Protein AF-A0AAW7KL20-F1 (afdb_monomer_lite)

pLDDT: mean 71.32, std 25.96, range [29.38, 97.44]

Sequence (128 aa):
TTTTDNHPAETDQSTATLEPSKQQKDDDNSATESAIVEPQPRMLAAPYATSLPDDPNIIPIDKVFQEPIGNATSILEGGKLLQLNPAVKSQKGAIWSKKPISLLSDFTFKSYLYLGNEYANAGDGMTF

Foldseek 3Di:
DDDDDDDDDDDDDDDDDDDDDDDDDDDDDDDDDDDPPDPDPPPDQPPDVPDPDPDPPQDQQVVFKDPKDWDAWDQDDRRRDIDQHDPDPPTGIDIGTPDDDDPVDDDDDDDDDDQGRPVVPGDDDDDD

Structure (mmCIF, N/CA/C/O backbone):
data_AF-A0AAW7KL20-F1
#
_entry.id   AF-A0AAW7KL20-F1
#
loop_
_atom_site.group_PDB
_atom_site.id
_atom_site.type_symbol
_atom_site.label_atom_id
_atom_site.label_alt_id
_atom_site.label_comp_id
_atom_site.label_asym_id
_atom_site.label_entity_id
_atom_site.label_seq_id
_atom_site.pdbx_PDB_ins_code
_atom_site.Cartn_x
_atom_site.Cartn_y
_atom_site.Cartn_z
_atom_site.occupancy
_atom_site.B_iso_or_equiv
_atom_site.auth_seq_id
_atom_site.auth_comp_id
_atom_site.auth_asym_id
_atom_site.auth_atom_id
_atom_site.pdbx_PDB_model_num
ATOM 1 N N . THR A 1 1 ? 45.348 45.070 -9.369 1.00 39.84 1 THR A N 1
ATOM 2 C CA . THR A 1 1 ? 46.484 44.200 -9.723 1.00 39.84 1 THR A CA 1
ATOM 3 C C . THR A 1 1 ? 45.962 42.786 -9.697 1.00 39.84 1 THR A C 1
ATOM 5 O O . THR A 1 1 ? 45.488 42.357 -8.656 1.00 39.84 1 THR A O 1
ATOM 8 N N . THR A 1 2 ? 45.888 42.146 -10.858 1.00 35.16 2 THR A N 1
ATOM 9 C CA . THR A 1 2 ? 45.317 40.806 -11.045 1.00 35.16 2 THR A CA 1
ATOM 10 C C . THR A 1 2 ? 46.463 39.808 -10.953 1.00 35.16 2 THR A C 1
ATOM 12 O O . THR A 1 2 ? 47.410 39.935 -11.725 1.00 35.16 2 THR A O 1
ATOM 15 N N . THR A 1 3 ? 46.402 38.861 -10.018 1.00 39.03 3 THR A N 1
ATOM 16 C CA . THR A 1 3 ? 47.393 37.782 -9.914 1.00 39.03 3 THR A CA 1
ATOM 17 C C . THR A 1 3 ? 46.759 36.491 -10.405 1.00 39.03 3 THR A C 1
ATOM 19 O O . THR A 1 3 ? 45.850 35.948 -9.782 1.00 39.03 3 THR A O 1
ATOM 22 N N . THR A 1 4 ? 47.230 36.063 -11.570 1.00 38.50 4 THR A N 1
ATOM 23 C CA . THR A 1 4 ? 47.116 34.715 -12.119 1.00 38.50 4 THR A CA 1
ATOM 24 C C . THR A 1 4 ? 48.048 33.801 -11.334 1.00 38.50 4 THR A C 1
ATOM 26 O O . THR A 1 4 ? 49.216 34.153 -11.193 1.00 38.50 4 THR A O 1
ATOM 29 N N . ASP A 1 5 ? 47.578 32.630 -10.905 1.00 37.41 5 ASP A N 1
ATOM 30 C CA . ASP A 1 5 ? 48.464 31.514 -10.572 1.00 37.41 5 ASP A CA 1
ATOM 31 C C . ASP A 1 5 ? 48.050 30.268 -11.355 1.00 37.41 5 ASP A C 1
ATOM 33 O O . ASP A 1 5 ? 46.877 29.899 -11.436 1.00 37.41 5 ASP A O 1
ATOM 37 N N . ASN A 1 6 ? 49.059 29.685 -11.994 1.00 34.66 6 ASN A N 1
ATOM 38 C CA . ASN A 1 6 ? 49.014 28.581 -12.937 1.00 34.66 6 ASN A CA 1
ATOM 39 C C . ASN A 1 6 ? 49.657 27.333 -12.303 1.00 34.66 6 ASN A C 1
ATOM 41 O O . ASN A 1 6 ? 50.769 27.426 -11.793 1.00 34.66 6 ASN A O 1
ATOM 45 N N . HIS A 1 7 ? 49.032 26.174 -12.568 1.00 35.06 7 HIS A N 1
ATOM 46 C CA . HIS A 1 7 ? 49.632 24.827 -12.735 1.00 35.06 7 HIS A CA 1
ATOM 47 C C . HIS A 1 7 ? 50.040 24.009 -11.478 1.00 35.06 7 HIS A C 1
ATOM 49 O O . HIS A 1 7 ? 50.302 24.621 -10.447 1.00 35.06 7 HIS A O 1
ATOM 55 N N . PRO A 1 8 ? 50.180 22.651 -11.541 1.00 42.84 8 PRO A N 1
ATOM 56 C CA . PRO A 1 8 ? 50.006 21.702 -12.667 1.00 42.84 8 PRO A CA 1
ATOM 57 C C . PRO A 1 8 ? 48.959 20.587 -12.488 1.00 42.84 8 PRO A C 1
ATOM 59 O O . PRO A 1 8 ? 48.592 20.204 -11.382 1.00 42.84 8 PRO A O 1
ATOM 62 N N . ALA A 1 9 ? 48.570 20.010 -13.629 1.00 32.94 9 ALA A N 1
ATOM 63 C CA . ALA A 1 9 ? 47.960 18.689 -13.747 1.00 32.94 9 ALA A CA 1
ATOM 64 C C . ALA A 1 9 ? 49.061 17.615 -13.798 1.00 32.94 9 ALA A C 1
ATOM 66 O O . ALA A 1 9 ? 49.981 17.723 -14.612 1.00 32.94 9 ALA A O 1
ATOM 67 N N . GLU A 1 10 ? 48.962 16.579 -12.966 1.00 32.62 10 GLU A N 1
ATOM 68 C CA . GLU A 1 10 ? 49.830 15.404 -13.066 1.00 32.62 10 GLU A CA 1
ATOM 69 C C . GLU A 1 10 ? 49.299 14.434 -14.125 1.00 32.62 10 GLU A C 1
ATOM 71 O O . GLU A 1 10 ? 48.119 14.087 -14.177 1.00 32.62 10 GLU A O 1
ATOM 76 N N . THR A 1 11 ? 50.214 14.057 -15.012 1.00 31.41 11 THR A N 1
ATOM 77 C CA . THR A 1 11 ? 50.057 13.082 -16.084 1.00 31.41 11 THR A CA 1
ATOM 78 C C . THR A 1 11 ? 50.808 11.836 -15.647 1.00 31.41 11 THR A C 1
ATOM 80 O O . THR A 1 11 ? 52.025 11.910 -15.524 1.00 31.41 11 THR A O 1
ATOM 83 N N . ASP A 1 12 ? 50.126 10.704 -15.486 1.00 32.44 12 ASP A N 1
ATOM 84 C CA . ASP A 1 12 ? 50.788 9.399 -15.436 1.00 32.44 12 ASP A CA 1
ATOM 85 C C . ASP A 1 12 ? 50.439 8.611 -16.699 1.00 32.44 12 ASP A C 1
ATOM 87 O O . ASP A 1 12 ? 49.378 8.002 -16.844 1.00 32.44 12 ASP A O 1
ATOM 91 N N . GLN A 1 13 ? 51.372 8.667 -17.648 1.00 31.16 13 GLN A N 1
ATOM 92 C CA . GLN A 1 13 ? 51.515 7.682 -18.708 1.00 31.16 13 GLN A CA 1
ATOM 93 C C . GLN A 1 13 ? 52.266 6.473 -18.144 1.00 31.16 13 GLN A C 1
ATOM 95 O O . GLN A 1 13 ? 53.406 6.595 -17.703 1.00 31.16 13 GLN A O 1
ATOM 100 N N . SER A 1 14 ? 51.683 5.283 -18.266 1.00 33.03 14 SER A N 1
ATOM 101 C CA . SER A 1 14 ? 52.470 4.052 -18.327 1.00 33.03 14 SER A CA 1
ATOM 102 C C . SER A 1 14 ? 51.984 3.212 -19.502 1.00 33.03 14 SER A C 1
ATOM 104 O O . SER A 1 14 ? 50.985 2.500 -19.439 1.00 33.03 14 SER A O 1
ATOM 106 N N . THR A 1 15 ? 52.679 3.376 -20.623 1.00 29.38 15 THR A N 1
ATOM 107 C CA . THR A 1 15 ? 52.621 2.514 -21.802 1.00 29.38 15 THR A CA 1
ATOM 108 C C . THR A 1 15 ? 53.573 1.338 -21.622 1.00 29.38 15 THR A C 1
ATOM 110 O O . THR A 1 15 ? 54.777 1.540 -21.476 1.00 29.38 15 THR A O 1
ATOM 113 N N . ALA A 1 16 ? 53.055 0.119 -21.749 1.00 32.56 16 ALA A N 1
ATOM 114 C CA . ALA A 1 16 ? 53.829 -1.045 -22.161 1.00 32.56 16 ALA A CA 1
ATOM 115 C C . ALA A 1 16 ? 52.991 -1.837 -23.176 1.00 32.56 16 ALA A C 1
ATOM 117 O O . ALA A 1 16 ? 51.999 -2.469 -22.821 1.00 32.56 16 ALA A O 1
ATOM 118 N N . THR A 1 17 ? 53.381 -1.764 -24.448 1.00 30.44 17 THR A N 1
ATOM 119 C CA . THR A 1 17 ? 52.801 -2.529 -25.560 1.00 30.44 17 THR A CA 1
ATOM 120 C C . THR A 1 17 ? 53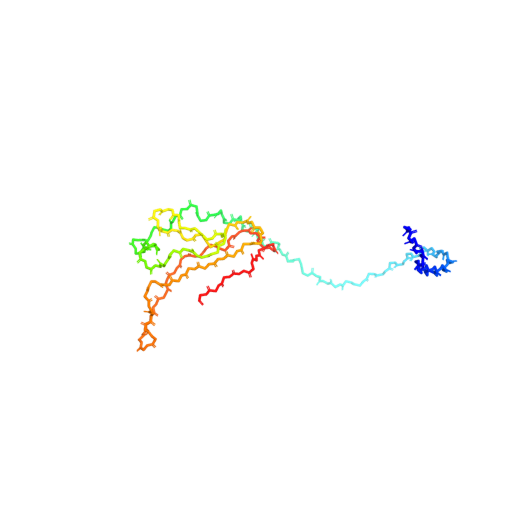.832 -3.540 -26.038 1.00 30.44 17 THR A C 1
ATOM 122 O O . THR A 1 17 ? 54.897 -3.112 -26.471 1.00 30.44 17 THR A O 1
ATOM 125 N N . LEU A 1 18 ? 53.496 -4.836 -26.036 1.00 31.81 18 LEU A N 1
ATOM 126 C CA . LEU A 1 18 ? 54.053 -5.859 -26.937 1.00 31.81 18 LEU A CA 1
ATOM 127 C C . LEU A 1 18 ? 52.993 -6.959 -27.213 1.00 31.81 18 LEU A C 1
ATOM 129 O O . LEU A 1 18 ? 52.865 -7.901 -26.444 1.00 31.81 18 LEU A O 1
ATOM 133 N N . GLU A 1 19 ? 52.225 -6.741 -28.293 1.00 36.47 19 GLU A N 1
ATOM 134 C CA . GLU A 1 19 ? 51.802 -7.636 -29.406 1.00 36.47 19 GLU A CA 1
ATOM 135 C C . GLU A 1 19 ? 51.175 -9.054 -29.194 1.00 36.47 19 GLU A C 1
ATOM 137 O O . GLU A 1 19 ? 51.419 -9.735 -28.201 1.00 36.47 19 GLU A O 1
ATOM 142 N N . PRO A 1 20 ? 50.345 -9.532 -30.160 1.00 36.34 20 PRO A N 1
ATOM 143 C CA . PRO A 1 20 ? 49.323 -10.566 -29.964 1.00 36.34 20 PRO A CA 1
ATOM 144 C C . PRO A 1 20 ? 49.775 -11.982 -30.370 1.00 36.34 20 PRO A C 1
ATOM 146 O O . PRO A 1 20 ? 50.515 -12.164 -31.336 1.00 36.34 20 PRO A O 1
ATOM 149 N N . SER A 1 21 ? 49.247 -13.015 -29.702 1.00 32.50 21 SER A N 1
ATOM 150 C CA . SER A 1 21 ? 49.415 -14.418 -30.120 1.00 32.50 21 SER A CA 1
ATOM 151 C C . SER A 1 21 ? 48.123 -15.027 -30.666 1.00 32.50 21 SER A C 1
ATOM 153 O O . SER A 1 21 ? 47.027 -14.802 -30.159 1.00 32.50 21 SER A O 1
ATOM 155 N N . LYS A 1 22 ? 48.303 -15.763 -31.765 1.00 31.98 22 LYS A N 1
ATOM 156 C CA . LYS A 1 22 ? 47.300 -16.331 -32.668 1.00 31.98 22 LYS A CA 1
ATOM 157 C C . LYS A 1 22 ? 46.554 -17.534 -32.074 1.00 31.98 22 LYS A C 1
ATOM 159 O O . LYS A 1 22 ? 47.042 -18.212 -31.180 1.00 31.98 22 LYS A O 1
ATOM 164 N N . GLN A 1 23 ? 45.385 -17.783 -32.667 1.00 32.34 23 GLN A N 1
ATOM 165 C CA . GLN A 1 23 ? 44.502 -18.945 -32.531 1.00 32.34 23 GLN A CA 1
ATOM 166 C C . GLN A 1 23 ? 45.233 -20.296 -32.484 1.00 32.34 23 GLN A C 1
ATOM 168 O O . GLN A 1 23 ? 46.089 -20.548 -33.329 1.00 32.34 23 GLN A O 1
ATOM 173 N N . GLN A 1 24 ? 44.739 -21.217 -31.649 1.00 29.38 24 GLN A N 1
ATOM 174 C CA . GLN A 1 24 ? 44.593 -22.611 -32.061 1.00 29.38 24 GLN A CA 1
ATOM 175 C C . GLN A 1 24 ? 43.350 -23.248 -31.425 1.00 29.38 24 GLN A C 1
ATOM 177 O O . GLN A 1 24 ? 43.115 -23.164 -30.223 1.00 29.38 24 GLN A O 1
ATOM 182 N N . LYS A 1 25 ? 42.539 -23.807 -32.320 1.00 32.12 25 LYS A N 1
ATOM 183 C CA . LYS A 1 25 ? 41.402 -24.702 -32.133 1.00 32.12 25 LYS A CA 1
ATOM 184 C C . LYS A 1 25 ? 41.938 -26.066 -31.707 1.00 32.12 25 LYS A C 1
ATOM 186 O O . LYS A 1 25 ? 42.823 -26.538 -32.403 1.00 32.12 25 LYS A O 1
ATOM 191 N N . ASP A 1 26 ? 41.350 -26.682 -30.687 1.00 33.00 26 ASP A N 1
ATOM 192 C CA . ASP A 1 26 ? 41.286 -28.139 -30.554 1.00 33.00 26 ASP A CA 1
ATOM 193 C C . ASP A 1 26 ? 39.960 -28.505 -29.874 1.00 33.00 26 ASP A C 1
ATOM 195 O O . ASP A 1 26 ? 39.624 -28.025 -28.789 1.00 33.00 26 ASP A O 1
ATOM 199 N N . ASP A 1 27 ? 39.176 -29.281 -30.614 1.00 34.06 27 ASP A N 1
ATOM 200 C CA . ASP A 1 27 ? 37.925 -29.901 -30.212 1.00 34.06 27 ASP A CA 1
ATOM 201 C C . ASP A 1 27 ? 38.244 -31.060 -29.252 1.00 34.06 27 ASP A C 1
ATOM 203 O O . ASP A 1 27 ? 39.085 -31.889 -29.587 1.00 34.06 27 ASP A O 1
ATOM 207 N N . ASP A 1 28 ? 37.545 -31.187 -28.118 1.00 33.78 28 ASP A N 1
ATOM 208 C CA . ASP A 1 28 ? 37.187 -32.528 -27.651 1.00 33.78 28 ASP A CA 1
ATOM 209 C C . ASP A 1 28 ? 35.933 -32.549 -26.770 1.00 33.78 28 ASP A C 1
ATOM 211 O O . ASP A 1 28 ? 35.733 -31.769 -25.837 1.00 33.78 28 ASP A O 1
ATOM 215 N N . ASN A 1 29 ? 35.050 -33.457 -27.159 1.00 37.00 29 ASN A N 1
ATOM 216 C CA . ASN A 1 29 ? 33.670 -33.619 -26.746 1.00 37.00 29 ASN A CA 1
ATOM 217 C C . ASN A 1 29 ? 33.592 -34.547 -25.525 1.00 37.00 29 ASN A C 1
ATOM 219 O O . ASN A 1 29 ? 33.900 -35.731 -25.635 1.00 37.00 29 ASN A O 1
ATOM 223 N N . SER A 1 30 ? 33.110 -34.050 -24.384 1.00 34.19 30 SER A N 1
ATOM 224 C CA . SER A 1 30 ? 32.631 -34.907 -23.296 1.00 34.19 30 SER A CA 1
ATOM 225 C C . SER A 1 30 ? 31.241 -34.456 -22.877 1.00 34.19 30 SER A C 1
ATOM 227 O O . SER A 1 30 ? 31.065 -33.434 -22.217 1.00 34.19 30 SER A O 1
ATOM 229 N N . ALA A 1 31 ? 30.260 -35.247 -23.300 1.00 41.59 31 ALA A N 1
ATOM 230 C CA . ALA A 1 31 ? 28.847 -35.085 -23.027 1.00 41.59 31 ALA A CA 1
ATOM 231 C C . ALA A 1 31 ? 28.559 -34.933 -21.525 1.00 41.59 31 ALA A C 1
ATOM 233 O O . ALA A 1 31 ? 28.799 -35.844 -20.733 1.00 41.59 31 ALA A O 1
ATOM 234 N N . THR A 1 32 ? 27.957 -33.806 -21.156 1.00 34.81 32 THR A N 1
ATOM 235 C CA . THR A 1 32 ? 27.122 -33.687 -19.962 1.00 34.81 32 THR A CA 1
ATOM 236 C C . THR A 1 32 ? 25.715 -33.329 -20.410 1.00 34.81 32 THR A C 1
ATOM 238 O O . THR A 1 32 ? 25.431 -32.239 -20.904 1.00 34.81 32 THR A O 1
ATOM 241 N N . GLU A 1 33 ? 24.846 -34.324 -20.278 1.00 45.88 33 GLU A N 1
ATOM 242 C CA . GLU A 1 33 ? 23.402 -34.287 -20.455 1.00 45.88 33 GLU A CA 1
ATOM 243 C C . GLU A 1 33 ? 22.798 -33.110 -19.668 1.00 45.88 33 GLU A C 1
ATOM 245 O O . GLU A 1 33 ? 22.522 -33.197 -18.475 1.00 45.88 33 GLU A O 1
ATOM 250 N N . SER A 1 34 ? 22.644 -31.964 -20.331 1.00 42.34 34 SER A N 1
ATOM 251 C CA . SER A 1 34 ? 21.894 -30.833 -19.793 1.00 42.34 34 SER A CA 1
ATOM 252 C C . SER A 1 34 ? 20.451 -31.017 -20.222 1.00 42.34 34 SER A C 1
ATOM 254 O O . SER A 1 34 ? 20.111 -30.831 -21.390 1.00 42.34 34 SER A O 1
ATOM 256 N N . ALA A 1 35 ? 19.631 -31.457 -19.270 1.00 44.94 35 ALA A N 1
ATOM 257 C CA . ALA A 1 35 ? 18.197 -31.615 -19.415 1.00 44.94 35 ALA A CA 1
ATOM 258 C C . ALA A 1 35 ? 17.595 -30.436 -20.196 1.00 44.94 35 ALA A C 1
ATOM 260 O O . ALA A 1 35 ? 17.770 -29.272 -19.826 1.00 44.94 35 ALA A O 1
ATOM 261 N N . ILE A 1 36 ? 16.877 -30.743 -21.278 1.00 44.53 36 ILE A N 1
ATOM 262 C CA . ILE A 1 36 ? 16.041 -29.773 -21.979 1.00 44.53 36 ILE A CA 1
ATOM 263 C C . ILE A 1 36 ? 14.918 -29.421 -21.004 1.00 44.53 36 ILE A C 1
ATOM 265 O O . ILE A 1 36 ? 13.928 -30.140 -20.890 1.00 44.53 36 ILE A O 1
ATOM 269 N N . VAL A 1 37 ? 15.101 -28.342 -20.247 1.00 49.22 37 VAL A N 1
ATOM 270 C CA . VAL A 1 37 ? 14.012 -27.716 -19.504 1.00 49.22 37 VAL A CA 1
ATOM 271 C C . VAL A 1 37 ? 13.065 -27.168 -20.560 1.00 49.22 37 VAL A C 1
ATOM 273 O O . VAL A 1 37 ? 13.375 -26.188 -21.238 1.00 49.22 37 VAL A O 1
ATOM 276 N N . GLU A 1 38 ? 11.938 -27.850 -20.746 1.00 55.28 38 GLU A N 1
ATOM 277 C CA . GLU A 1 38 ? 10.836 -27.359 -21.560 1.00 55.28 38 GLU A CA 1
ATOM 278 C C . GLU A 1 38 ? 10.512 -25.928 -21.101 1.00 55.28 38 GLU A C 1
ATOM 280 O O . GLU A 1 38 ? 10.285 -25.715 -19.902 1.00 55.28 38 GLU A O 1
ATOM 285 N N . PRO A 1 39 ? 10.564 -24.919 -21.993 1.00 49.50 39 PRO A N 1
ATOM 286 C CA . PRO A 1 39 ? 10.250 -23.560 -21.600 1.00 49.50 39 PRO A CA 1
ATOM 287 C C . PRO A 1 39 ? 8.802 -23.549 -21.126 1.00 49.50 39 PRO A C 1
ATOM 289 O O . PRO A 1 39 ? 7.877 -23.712 -21.921 1.00 49.50 39 PRO A O 1
ATOM 292 N N . GLN A 1 40 ? 8.624 -23.374 -19.814 1.00 50.03 40 GLN A N 1
ATOM 293 C CA . GLN A 1 40 ? 7.322 -23.137 -19.207 1.00 50.03 40 GLN A CA 1
ATOM 294 C C . GLN A 1 40 ? 6.602 -22.083 -20.057 1.00 50.03 40 GLN A C 1
ATOM 296 O O . GLN A 1 40 ? 7.222 -21.059 -20.385 1.00 50.03 40 GLN A O 1
ATOM 301 N N . PRO A 1 41 ? 5.342 -22.319 -20.467 1.00 46.59 41 PRO A N 1
ATOM 302 C CA . PRO A 1 41 ? 4.620 -21.359 -21.280 1.00 46.59 41 PRO A CA 1
ATOM 303 C C . PRO A 1 41 ? 4.678 -20.018 -20.557 1.00 46.59 41 PRO A C 1
ATOM 305 O O . PRO A 1 41 ? 4.295 -19.932 -19.389 1.00 46.59 41 PRO A O 1
ATOM 308 N N . ARG A 1 42 ? 5.210 -18.981 -21.224 1.00 50.50 42 ARG A N 1
ATOM 309 C CA . ARG A 1 42 ? 5.132 -17.614 -20.704 1.00 50.50 42 ARG A CA 1
ATOM 310 C C . ARG A 1 42 ? 3.656 -17.369 -20.454 1.00 50.50 42 ARG A C 1
ATOM 312 O O . ARG A 1 42 ? 2.900 -17.220 -21.414 1.00 50.50 42 ARG A O 1
ATOM 319 N N . MET A 1 43 ? 3.245 -17.366 -19.188 1.00 44.50 43 MET A N 1
ATOM 320 C CA . MET A 1 43 ? 1.954 -16.813 -18.829 1.00 44.50 43 MET A CA 1
ATOM 321 C C . MET A 1 43 ? 1.943 -15.424 -19.450 1.00 44.50 43 MET A C 1
ATOM 323 O O . MET A 1 43 ? 2.820 -14.608 -19.160 1.00 44.50 43 MET A O 1
ATOM 327 N N . LEU A 1 44 ? 1.026 -15.206 -20.395 1.00 50.19 44 LEU A N 1
ATOM 328 C CA . LEU A 1 44 ? 0.750 -13.879 -20.921 1.00 50.19 44 LEU A CA 1
ATOM 329 C C . LEU A 1 44 ? 0.657 -12.961 -19.708 1.00 50.19 44 LEU A C 1
ATOM 331 O O . LEU A 1 44 ? -0.061 -13.293 -18.762 1.00 50.19 44 LEU A O 1
ATOM 335 N N . ALA A 1 45 ? 1.454 -11.888 -19.714 1.00 50.66 45 ALA A N 1
ATOM 336 C CA . ALA A 1 45 ? 1.455 -10.897 -18.651 1.00 50.66 45 ALA A CA 1
ATOM 337 C C . ALA A 1 45 ? 0.012 -10.640 -18.255 1.00 50.66 45 ALA A C 1
ATOM 339 O O . ALA A 1 45 ? -0.783 -10.271 -19.123 1.00 50.66 45 ALA A O 1
ATOM 340 N N . ALA A 1 46 ? -0.323 -10.896 -16.984 1.00 44.41 46 ALA A N 1
ATOM 341 C CA . ALA A 1 46 ? -1.603 -10.465 -16.466 1.00 44.41 46 ALA A CA 1
ATOM 342 C C . ALA A 1 46 ? -1.688 -8.985 -16.850 1.00 44.41 46 ALA A C 1
ATOM 344 O O . ALA A 1 46 ? -0.787 -8.219 -16.478 1.00 44.41 46 ALA A O 1
ATOM 345 N N . PRO A 1 47 ? -2.668 -8.591 -17.682 1.00 49.75 47 PRO A N 1
ATOM 346 C CA . PRO A 1 47 ? -2.874 -7.182 -17.903 1.00 49.75 47 PRO A CA 1
ATOM 347 C C . PRO A 1 47 ? -3.060 -6.582 -16.504 1.00 49.75 47 PRO A C 1
ATOM 349 O O . PRO A 1 47 ? -3.551 -7.275 -15.605 1.00 49.75 47 PRO A O 1
ATOM 352 N N . TYR A 1 48 ? -2.592 -5.347 -16.295 1.00 52.91 48 TYR A N 1
ATOM 353 C CA . TYR A 1 48 ? -3.114 -4.419 -15.279 1.00 52.91 48 TYR A CA 1
ATOM 354 C C . TYR A 1 48 ? -4.438 -4.938 -14.724 1.00 52.91 48 TYR A C 1
ATOM 356 O O . TYR A 1 48 ? -5.270 -5.255 -15.561 1.00 52.91 48 TYR A O 1
ATOM 364 N N . ALA A 1 49 ? -4.636 -5.090 -13.406 1.00 55.91 49 ALA A N 1
ATOM 365 C CA . ALA A 1 49 ? -5.907 -5.599 -12.868 1.00 55.91 49 ALA A CA 1
ATOM 366 C C . ALA A 1 49 ? -7.080 -5.000 -13.673 1.00 55.91 49 ALA A C 1
ATOM 368 O O . ALA A 1 49 ? -7.354 -3.807 -13.561 1.00 55.91 49 ALA A O 1
ATOM 369 N N . THR A 1 50 ? -7.645 -5.773 -14.617 1.00 57.78 50 THR A N 1
ATOM 370 C CA . THR A 1 50 ? -8.355 -5.177 -15.775 1.00 57.78 50 THR A CA 1
ATOM 371 C C . THR A 1 50 ? -9.665 -4.547 -15.344 1.00 57.78 50 THR A C 1
ATOM 373 O O . THR A 1 50 ? -10.272 -3.765 -16.067 1.00 57.78 50 THR A O 1
ATOM 376 N N . SER A 1 51 ? -10.082 -4.918 -14.142 1.00 76.19 51 SER A N 1
ATOM 377 C CA . SER A 1 51 ? -11.207 -4.419 -13.397 1.00 76.19 51 SER A CA 1
ATOM 378 C C . SER A 1 51 ? -10.934 -4.664 -11.916 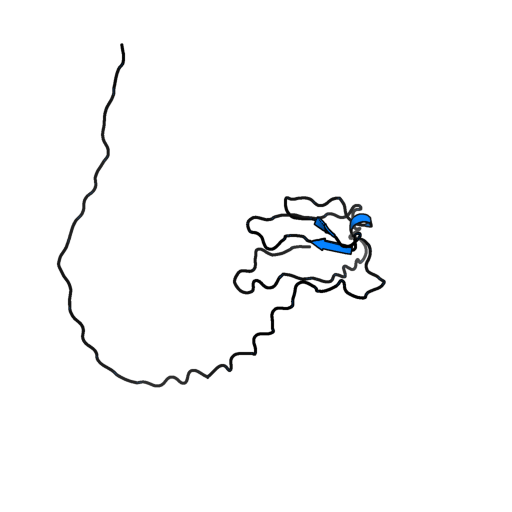1.00 76.19 51 SER A C 1
ATOM 380 O O . SER A 1 51 ? -10.177 -5.568 -11.542 1.00 76.19 51 SER A O 1
ATOM 382 N N . LEU A 1 52 ? -11.597 -3.889 -11.064 1.00 84.25 52 LEU A N 1
ATOM 383 C CA . LEU A 1 52 ? -11.693 -4.226 -9.651 1.00 84.25 52 LEU A CA 1
ATOM 384 C C . LEU A 1 52 ? -12.304 -5.631 -9.479 1.00 84.25 52 LEU A C 1
ATOM 386 O O . LEU A 1 52 ? -13.160 -6.020 -10.280 1.00 84.25 52 LEU A O 1
ATOM 390 N N . PRO A 1 53 ? -11.893 -6.389 -8.449 1.00 86.81 53 PRO A N 1
ATOM 391 C CA . PRO A 1 53 ? -12.560 -7.631 -8.083 1.00 86.81 53 PRO A CA 1
ATOM 392 C C . PRO A 1 53 ? -14.040 -7.379 -7.788 1.00 86.81 53 PRO A C 1
ATOM 394 O O . PRO A 1 53 ? -14.389 -6.383 -7.150 1.00 86.81 53 PRO A O 1
ATOM 397 N N . ASP A 1 54 ? -14.896 -8.307 -8.205 1.00 86.94 54 ASP A 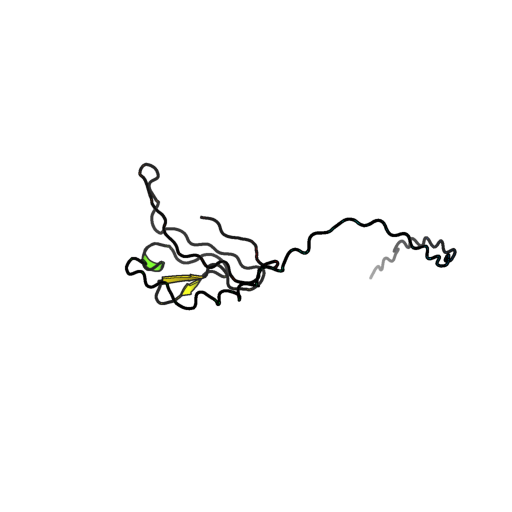N 1
ATOM 398 C CA . ASP A 1 54 ? -16.312 -8.307 -7.840 1.00 86.94 54 ASP A CA 1
ATOM 399 C C . ASP A 1 54 ? -16.480 -8.849 -6.407 1.00 86.94 54 ASP A C 1
ATOM 401 O O . ASP A 1 54 ? -16.860 -9.997 -6.185 1.00 86.94 54 ASP A O 1
ATOM 405 N N . ASP A 1 55 ? -16.077 -8.044 -5.417 1.00 86.81 55 ASP A N 1
ATOM 406 C CA . ASP A 1 55 ? -16.256 -8.326 -3.988 1.00 86.81 55 ASP A CA 1
ATOM 407 C C . ASP A 1 55 ? -17.073 -7.187 -3.343 1.00 86.81 55 ASP A C 1
ATOM 409 O O . ASP A 1 55 ? -16.592 -6.048 -3.254 1.00 86.81 55 ASP A O 1
ATOM 413 N N . PRO A 1 56 ? -18.303 -7.461 -2.860 1.00 86.00 56 PRO A N 1
ATOM 414 C CA . PRO A 1 56 ? -19.149 -6.446 -2.236 1.00 86.00 56 PRO A CA 1
ATOM 415 C C . PRO A 1 56 ? -18.584 -5.924 -0.905 1.00 86.00 56 PRO A C 1
ATOM 417 O O . PRO A 1 56 ? -19.065 -4.913 -0.398 1.00 86.00 56 PRO A O 1
ATOM 420 N N . ASN A 1 57 ? -17.561 -6.576 -0.343 1.00 86.94 57 ASN A N 1
ATOM 421 C CA . ASN A 1 57 ? -16.916 -6.183 0.908 1.00 86.94 57 ASN A CA 1
ATOM 422 C C . ASN A 1 57 ? -15.700 -5.266 0.701 1.00 86.94 57 ASN A C 1
ATOM 424 O O . ASN A 1 57 ? -14.984 -4.989 1.665 1.00 86.94 57 ASN A O 1
ATOM 428 N N . ILE A 1 58 ? -15.435 -4.787 -0.523 1.00 86.69 58 ILE A N 1
ATOM 429 C CA . ILE A 1 58 ? -14.377 -3.795 -0.758 1.00 86.69 58 ILE A CA 1
ATOM 430 C C . ILE A 1 58 ? -14.777 -2.472 -0.104 1.00 86.69 58 ILE A C 1
ATOM 432 O O . ILE A 1 58 ? -15.666 -1.753 -0.567 1.00 86.69 58 ILE A O 1
ATOM 436 N N . ILE A 1 59 ? -14.078 -2.144 0.978 1.00 86.62 59 ILE A N 1
ATOM 437 C CA . ILE A 1 59 ? -14.240 -0.886 1.701 1.00 86.62 59 ILE A CA 1
ATOM 438 C C . ILE A 1 59 ? -13.487 0.218 0.941 1.00 86.62 59 ILE A C 1
ATOM 440 O O . ILE A 1 59 ? -12.323 0.012 0.591 1.00 86.62 59 ILE A O 1
ATOM 444 N N . PRO A 1 60 ? -14.092 1.400 0.712 1.00 89.50 60 PRO A N 1
ATOM 445 C CA . PRO A 1 60 ? -13.378 2.523 0.114 1.00 89.50 60 PRO A CA 1
ATOM 446 C C . PRO A 1 60 ? -12.177 2.955 0.972 1.00 89.50 60 PRO A C 1
ATOM 448 O O . PRO A 1 60 ? -12.303 3.241 2.168 1.00 89.50 60 PRO A O 1
ATOM 451 N N . ILE A 1 61 ? -11.005 3.006 0.344 1.00 91.62 61 ILE A N 1
ATOM 452 C CA . ILE A 1 61 ? -9.702 3.311 0.943 1.00 91.62 61 ILE A CA 1
ATOM 453 C C . ILE A 1 61 ? -9.714 4.696 1.593 1.00 91.62 61 ILE A C 1
ATOM 455 O O . ILE A 1 61 ? -9.257 4.847 2.727 1.00 91.62 61 ILE A O 1
ATOM 459 N N . ASP A 1 62 ? -10.324 5.684 0.935 1.00 88.94 62 ASP A N 1
ATOM 460 C CA . ASP A 1 62 ? -10.437 7.066 1.417 1.00 88.94 62 ASP A CA 1
ATOM 461 C C . ASP A 1 62 ? -11.245 7.190 2.722 1.00 88.94 62 ASP A C 1
ATOM 463 O O . ASP A 1 62 ? -11.171 8.212 3.404 1.00 88.94 62 ASP A O 1
ATOM 467 N N . LYS A 1 63 ? -12.015 6.170 3.122 1.00 90.69 63 LYS A N 1
ATOM 468 C CA . LYS A 1 63 ? -12.755 6.168 4.397 1.00 90.69 63 LYS A CA 1
ATOM 469 C C . LYS A 1 63 ? -11.939 5.628 5.567 1.00 90.69 63 LYS A C 1
ATOM 471 O O . LYS A 1 63 ? -12.153 6.072 6.694 1.00 90.69 63 LYS A O 1
ATOM 476 N N . VAL A 1 64 ? -11.002 4.716 5.316 1.00 92.38 64 VAL A N 1
ATOM 477 C CA . VAL A 1 64 ? -10.225 4.019 6.359 1.00 92.38 64 VAL A CA 1
ATOM 478 C C . VAL A 1 64 ? -8.841 4.634 6.541 1.00 92.38 64 VAL A C 1
ATOM 480 O O . VAL A 1 64 ? -8.333 4.727 7.663 1.00 92.38 64 VAL A O 1
ATOM 483 N N . PHE A 1 65 ? -8.247 5.091 5.447 1.00 94.25 65 PHE A N 1
ATOM 484 C CA . PHE A 1 65 ? -6.879 5.568 5.402 1.00 94.25 65 PHE A CA 1
ATOM 485 C C . PHE A 1 65 ? -6.807 7.086 5.211 1.00 94.25 65 PHE A C 1
ATOM 487 O O . PHE A 1 65 ? -7.771 7.731 4.793 1.00 94.25 65 PHE A O 1
ATOM 494 N N . GLN A 1 66 ? -5.682 7.658 5.633 1.00 95.00 66 GLN A N 1
ATOM 495 C CA . GLN A 1 66 ? -5.336 9.067 5.474 1.00 95.00 66 GLN A CA 1
ATOM 496 C C . GLN A 1 66 ? -5.041 9.380 4.005 1.00 95.00 66 GLN A C 1
ATOM 498 O O . GLN A 1 66 ? -4.949 8.472 3.177 1.00 95.00 66 GLN A O 1
ATOM 503 N N . GLU A 1 67 ? -4.870 10.666 3.698 1.00 94.75 67 GLU A N 1
ATOM 504 C CA . GLU A 1 67 ? -4.393 11.064 2.377 1.00 94.75 67 GLU A CA 1
ATOM 505 C C . GLU A 1 67 ? -3.050 10.385 2.062 1.00 94.75 67 GLU A C 1
ATOM 507 O O . GLU A 1 67 ? -2.205 10.239 2.959 1.00 94.75 67 GLU A O 1
ATOM 512 N N . PRO A 1 68 ? -2.843 9.952 0.809 1.00 96.25 68 PRO A N 1
ATOM 513 C CA . PRO A 1 68 ? -1.585 9.368 0.383 1.00 96.25 68 PRO A CA 1
ATOM 514 C C . PRO A 1 68 ? -0.375 10.259 0.661 1.00 96.25 68 PRO A C 1
ATOM 516 O O . PRO A 1 68 ? -0.434 11.483 0.546 1.00 96.25 68 PRO A O 1
ATOM 519 N N . ILE A 1 69 ? 0.757 9.626 0.965 1.00 96.25 69 ILE A N 1
ATOM 520 C CA . ILE A 1 69 ? 2.042 10.304 1.148 1.00 96.25 69 ILE A CA 1
ATOM 521 C C . ILE A 1 69 ? 3.027 9.809 0.096 1.00 96.25 69 ILE A C 1
ATOM 523 O O . ILE A 1 69 ? 3.049 8.623 -0.225 1.00 96.25 69 ILE A O 1
ATOM 527 N N . GLY A 1 70 ? 3.895 10.695 -0.386 1.00 95.25 70 GLY A N 1
ATOM 528 C CA . GLY A 1 70 ? 4.891 10.384 -1.409 1.00 95.25 70 GLY A CA 1
ATOM 529 C C . GLY A 1 70 ? 4.645 11.155 -2.699 1.00 95.25 70 GLY A C 1
ATOM 530 O O . GLY A 1 70 ? 3.854 12.092 -2.726 1.00 95.25 70 GLY A O 1
ATOM 531 N N . ASN A 1 71 ? 5.365 10.785 -3.755 1.00 93.81 71 ASN A N 1
ATOM 532 C CA . ASN A 1 71 ? 5.272 11.437 -5.067 1.00 93.81 71 ASN A CA 1
ATOM 533 C C . ASN A 1 71 ? 4.447 10.640 -6.089 1.00 93.81 71 ASN A C 1
ATOM 535 O O . ASN A 1 71 ? 4.259 11.117 -7.205 1.00 93.81 71 ASN A O 1
ATOM 539 N N . ALA A 1 72 ? 3.984 9.449 -5.712 1.00 90.50 72 ALA A N 1
ATOM 540 C CA . ALA A 1 72 ? 3.453 8.456 -6.639 1.00 90.50 72 ALA A CA 1
ATOM 541 C C . ALA A 1 72 ? 2.064 7.920 -6.261 1.00 90.50 72 ALA A C 1
ATOM 543 O O . ALA A 1 72 ? 1.285 7.541 -7.137 1.00 90.50 72 ALA A O 1
ATOM 544 N N . THR A 1 73 ? 1.751 7.887 -4.963 1.00 95.06 73 THR A N 1
ATOM 545 C CA . THR A 1 73 ? 0.561 7.204 -4.457 1.00 95.06 73 THR A CA 1
ATOM 546 C C . THR A 1 73 ? -0.715 7.971 -4.774 1.00 95.06 73 THR A C 1
ATOM 548 O O . THR A 1 73 ? -0.826 9.156 -4.471 1.00 95.06 73 THR A O 1
ATOM 551 N N . SER A 1 74 ? -1.707 7.273 -5.324 1.00 92.94 74 SER A N 1
ATOM 552 C CA . SER A 1 74 ? -3.011 7.835 -5.679 1.00 92.94 74 SER A CA 1
ATOM 553 C C . SER A 1 74 ? -4.150 6.889 -5.310 1.00 92.94 74 SER A C 1
ATOM 555 O O . SER A 1 74 ? -4.007 5.666 -5.360 1.00 92.94 74 SER A O 1
ATOM 557 N N . ILE A 1 75 ? -5.308 7.462 -4.979 1.00 92.31 75 ILE A N 1
ATOM 558 C CA . ILE A 1 75 ? -6.560 6.723 -4.800 1.00 92.31 75 ILE A CA 1
ATOM 559 C C . ILE A 1 75 ? -7.411 6.920 -6.058 1.00 92.31 75 ILE A C 1
ATOM 561 O O . ILE A 1 75 ? -7.713 8.047 -6.445 1.00 92.31 75 ILE A O 1
ATOM 565 N N . LEU A 1 76 ? -7.786 5.816 -6.695 1.00 90.19 76 LEU A N 1
ATOM 566 C CA . LEU A 1 76 ? -8.495 5.759 -7.971 1.00 90.19 76 LEU A CA 1
ATOM 567 C C . LEU A 1 76 ? -9.843 5.033 -7.804 1.00 90.19 76 LEU A C 1
ATOM 569 O O . LEU A 1 76 ? -10.186 4.563 -6.715 1.00 90.19 76 LEU A O 1
ATOM 573 N N . GLU A 1 77 ? -10.614 4.939 -8.890 1.00 87.75 77 GLU A N 1
ATOM 574 C CA . GLU A 1 77 ? -11.850 4.138 -8.971 1.00 87.75 77 GLU A CA 1
ATOM 575 C C . GLU A 1 77 ? -12.848 4.415 -7.835 1.00 87.75 77 GLU A C 1
ATOM 577 O O . GLU A 1 77 ? -13.308 3.516 -7.125 1.00 87.75 77 GLU A O 1
ATOM 582 N N . GLY A 1 78 ? -13.139 5.700 -7.603 1.00 84.94 78 GLY A N 1
ATOM 583 C CA . GLY A 1 78 ? -14.101 6.123 -6.583 1.00 84.94 78 GLY A CA 1
ATOM 584 C C . GLY A 1 78 ? -13.709 5.725 -5.157 1.00 84.94 78 GLY A C 1
ATOM 585 O O . GLY A 1 78 ? -14.588 5.495 -4.328 1.00 84.94 78 GLY A O 1
ATOM 586 N N . GLY A 1 79 ? -12.409 5.602 -4.876 1.00 89.19 79 GLY A N 1
ATOM 587 C CA . GLY A 1 79 ? -11.904 5.255 -3.550 1.00 89.19 79 GLY A CA 1
ATOM 588 C C . GLY A 1 79 ? -11.500 3.794 -3.392 1.00 89.19 79 GLY A C 1
ATOM 589 O O . GLY A 1 79 ? -10.982 3.436 -2.344 1.00 89.19 79 GLY A O 1
ATOM 590 N N . LYS A 1 80 ? -11.739 2.925 -4.377 1.00 88.88 80 LYS A N 1
ATOM 591 C CA . LYS A 1 80 ? -11.586 1.468 -4.207 1.00 88.88 80 LYS A CA 1
ATOM 592 C C . LYS A 1 80 ? -10.223 0.921 -4.620 1.00 88.88 80 LYS A C 1
ATOM 594 O O . LYS A 1 80 ? -9.893 -0.201 -4.245 1.00 88.88 80 LYS A O 1
ATOM 599 N N . LEU A 1 81 ? -9.444 1.687 -5.380 1.00 90.00 81 LEU A N 1
ATOM 600 C CA . LEU A 1 81 ? -8.127 1.274 -5.851 1.00 90.00 81 LEU A CA 1
ATOM 601 C C . LEU A 1 81 ? -7.049 2.178 -5.265 1.00 90.00 81 LEU A C 1
ATOM 603 O O . LEU A 1 81 ? -7.045 3.382 -5.507 1.00 90.00 81 LEU A O 1
ATOM 607 N N . LEU A 1 82 ? -6.106 1.585 -4.539 1.00 93.06 82 LEU A N 1
ATOM 608 C CA . LEU A 1 82 ? -4.864 2.248 -4.167 1.00 93.06 82 LEU A CA 1
ATOM 609 C C . LEU A 1 82 ? -3.797 1.917 -5.212 1.00 93.06 82 LEU A C 1
ATOM 611 O O . LEU A 1 82 ? -3.366 0.770 -5.316 1.00 93.06 82 LEU A O 1
ATOM 615 N N . GLN A 1 83 ? -3.345 2.920 -5.958 1.00 93.50 83 GLN A N 1
ATOM 616 C CA . GLN A 1 83 ? -2.112 2.819 -6.728 1.00 93.50 83 GLN A CA 1
ATOM 617 C C . GLN A 1 83 ? -0.972 3.313 -5.841 1.00 93.50 83 GLN A C 1
ATOM 619 O O . GLN A 1 83 ? -0.920 4.499 -5.532 1.00 93.50 83 GLN A O 1
ATOM 624 N N . LEU A 1 84 ? -0.076 2.414 -5.423 1.00 93.31 84 LEU A N 1
ATOM 625 C CA . LEU A 1 84 ? 1.082 2.801 -4.615 1.00 93.31 84 LEU A CA 1
ATOM 626 C C . LEU A 1 84 ? 2.145 3.495 -5.474 1.00 93.31 84 LEU A C 1
ATOM 628 O O . LEU A 1 84 ? 2.506 4.630 -5.199 1.00 93.31 84 LEU A O 1
ATOM 632 N N . ASN A 1 85 ? 2.574 2.841 -6.556 1.00 91.94 85 ASN A N 1
ATOM 633 C CA . ASN A 1 85 ? 3.502 3.399 -7.535 1.00 91.94 85 ASN A CA 1
ATOM 634 C C . ASN A 1 85 ? 2.994 3.101 -8.961 1.00 91.94 85 ASN A C 1
ATOM 636 O O . ASN A 1 85 ? 2.590 1.965 -9.226 1.00 91.94 85 ASN A O 1
ATOM 640 N N . PRO A 1 86 ? 3.028 4.065 -9.899 1.00 91.06 86 PRO A N 1
ATOM 641 C CA . PRO A 1 86 ? 2.927 3.766 -11.321 1.00 91.06 86 PRO A CA 1
ATOM 642 C C . PRO A 1 86 ? 4.215 3.077 -11.809 1.00 91.06 86 PRO A C 1
ATOM 644 O O . PRO A 1 86 ? 5.241 3.113 -11.130 1.00 91.06 86 PRO A O 1
ATOM 647 N N . ALA A 1 87 ? 4.186 2.491 -13.011 1.00 90.94 87 ALA A N 1
ATOM 648 C CA . ALA A 1 87 ? 5.346 1.857 -13.655 1.00 90.94 87 ALA A CA 1
ATOM 649 C C . ALA A 1 87 ? 6.355 2.899 -14.188 1.00 90.94 87 ALA A C 1
ATOM 651 O O . ALA A 1 87 ? 6.633 2.998 -15.381 1.00 90.94 87 ALA A O 1
ATOM 652 N N . VAL A 1 88 ? 6.866 3.733 -13.284 1.00 91.69 88 VAL A N 1
ATOM 653 C CA . VAL A 1 88 ? 7.843 4.794 -13.528 1.00 91.69 88 VAL A CA 1
ATOM 654 C C . VAL A 1 88 ? 8.962 4.636 -12.501 1.00 91.69 88 VAL A C 1
ATOM 656 O O . VAL A 1 88 ? 8.732 4.189 -11.381 1.00 91.69 88 VAL A O 1
ATOM 659 N N . LYS A 1 89 ? 10.195 4.987 -12.869 1.00 93.31 89 LYS A N 1
ATOM 660 C CA . LYS A 1 89 ? 11.348 4.895 -11.960 1.00 93.31 89 LYS A CA 1
ATOM 661 C C . LYS A 1 89 ? 11.271 5.927 -10.830 1.00 93.31 89 LYS A C 1
ATOM 663 O O . LYS A 1 89 ? 10.648 6.978 -10.985 1.00 93.31 89 LYS A O 1
ATOM 668 N N . SER A 1 90 ? 11.977 5.650 -9.732 1.00 94.75 90 SER A N 1
ATOM 669 C CA . SER A 1 90 ? 12.196 6.582 -8.610 1.00 94.75 90 SER A CA 1
ATOM 670 C C . SER A 1 90 ? 10.907 7.061 -7.931 1.00 94.75 90 SER A C 1
ATOM 672 O O . SER A 1 90 ? 10.754 8.240 -7.599 1.00 94.75 90 SER A O 1
ATOM 674 N N . GLN A 1 91 ? 9.970 6.136 -7.743 1.00 95.88 91 GLN A N 1
ATOM 675 C CA . GLN A 1 91 ? 8.690 6.391 -7.093 1.00 95.88 91 GLN A CA 1
ATOM 676 C C . GLN A 1 91 ? 8.714 5.888 -5.658 1.00 95.88 91 GLN A C 1
ATOM 678 O O . GLN A 1 91 ? 9.294 4.845 -5.358 1.00 95.88 91 GLN A O 1
ATOM 683 N N . LYS A 1 92 ? 8.077 6.640 -4.764 1.00 95.69 92 LYS A N 1
ATOM 684 C CA . LYS A 1 92 ? 7.827 6.203 -3.398 1.00 95.69 92 LYS A CA 1
ATOM 685 C C . LYS A 1 92 ? 6.477 6.703 -2.933 1.00 95.69 92 LYS A C 1
ATOM 687 O O . LYS A 1 92 ? 6.073 7.835 -3.219 1.00 95.69 92 LYS A O 1
ATOM 692 N N . GLY A 1 93 ? 5.866 5.916 -2.070 1.00 95.81 93 GLY A N 1
ATOM 693 C CA . GLY A 1 93 ? 4.785 6.419 -1.267 1.00 95.81 93 GLY A CA 1
ATOM 694 C C . GLY A 1 93 ? 4.249 5.408 -0.282 1.00 95.81 93 GLY A C 1
ATOM 695 O O . GLY A 1 93 ? 4.741 4.289 -0.163 1.00 95.81 93 GLY A O 1
ATOM 696 N N . ALA A 1 94 ? 3.284 5.877 0.489 1.00 96.38 94 ALA A N 1
ATOM 697 C CA . ALA A 1 94 ? 2.690 5.159 1.594 1.00 96.38 94 ALA A CA 1
ATOM 698 C C . ALA A 1 94 ? 1.265 5.655 1.820 1.00 96.38 94 ALA A C 1
ATOM 700 O O . ALA A 1 94 ? 0.876 6.739 1.375 1.00 96.38 94 ALA A O 1
ATOM 701 N N . ILE A 1 95 ? 0.508 4.868 2.569 1.00 96.38 95 ILE A N 1
ATOM 702 C CA . ILE A 1 95 ? -0.773 5.270 3.121 1.00 96.38 95 ILE A CA 1
ATOM 703 C C . ILE A 1 95 ? -0.845 4.771 4.564 1.00 96.38 95 ILE A C 1
ATOM 705 O O . ILE A 1 95 ? -0.313 3.708 4.878 1.00 96.38 95 ILE A O 1
ATOM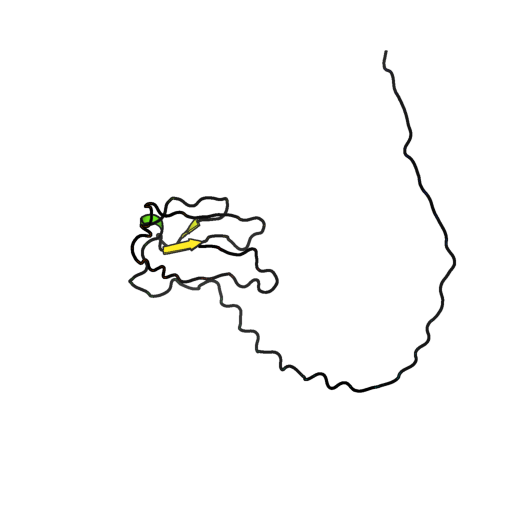 709 N N . TRP A 1 96 ? -1.480 5.537 5.447 1.00 96.31 96 TRP A N 1
ATOM 710 C CA . TRP A 1 96 ? -1.586 5.201 6.869 1.00 96.31 96 TRP A CA 1
ATOM 711 C C . TRP A 1 96 ? -3.038 5.157 7.305 1.00 96.31 96 TRP A C 1
ATOM 713 O O . TRP A 1 96 ? -3.870 5.895 6.780 1.00 96.31 96 TRP A O 1
ATOM 723 N N . SER A 1 97 ? -3.367 4.299 8.269 1.00 95.00 97 SER A N 1
ATOM 724 C CA . SER A 1 97 ? -4.718 4.256 8.824 1.00 95.00 97 SER A CA 1
ATOM 725 C C . SER A 1 97 ? -5.074 5.598 9.477 1.00 95.00 97 SER A C 1
ATOM 727 O O . SER A 1 97 ? -4.237 6.268 10.087 1.00 95.00 97 SER A O 1
ATOM 729 N N . LYS A 1 98 ? -6.341 6.014 9.370 1.00 95.56 98 LYS A N 1
ATOM 730 C CA . LYS A 1 98 ? -6.851 7.200 10.087 1.00 95.56 98 LYS A CA 1
ATOM 731 C C . LYS A 1 98 ? -6.892 6.993 11.596 1.00 95.56 98 LYS A C 1
ATOM 733 O O . LYS A 1 98 ? -6.840 7.957 12.354 1.00 95.56 98 LYS A O 1
ATOM 738 N N . LYS A 1 99 ? -7.047 5.740 12.026 1.00 94.62 99 LYS A N 1
ATOM 739 C CA . LYS A 1 99 ? -7.146 5.346 13.431 1.00 94.62 99 LYS A CA 1
ATOM 740 C C . LYS A 1 99 ? -6.064 4.317 13.763 1.00 94.62 99 LYS A C 1
ATOM 742 O O . LYS A 1 99 ? -5.802 3.449 12.925 1.00 94.62 99 LYS A O 1
ATOM 747 N N . PRO A 1 100 ? -5.470 4.369 14.965 1.00 93.56 100 PRO A N 1
ATOM 748 C CA . PRO A 1 100 ? -4.605 3.300 15.446 1.00 93.56 100 PRO A CA 1
ATOM 749 C C . PRO A 1 100 ? -5.354 1.966 15.481 1.00 93.56 100 PRO A C 1
ATOM 751 O O . PRO A 1 100 ? -6.537 1.924 15.828 1.00 93.56 100 PRO A O 1
ATOM 754 N N . ILE A 1 101 ? -4.657 0.884 15.146 1.00 92.19 101 ILE A N 1
ATOM 755 C CA . ILE A 1 101 ? -5.161 -0.479 15.316 1.00 92.19 101 ILE A CA 1
ATOM 756 C C . ILE A 1 101 ? -4.734 -0.954 16.706 1.00 92.19 101 ILE A C 1
ATOM 758 O O . ILE A 1 101 ? -3.561 -0.858 17.066 1.00 92.19 101 ILE A O 1
ATOM 762 N N . SER A 1 102 ? -5.687 -1.437 17.504 1.00 94.38 102 SER A N 1
ATOM 763 C CA . SER A 1 102 ? -5.372 -2.066 18.788 1.00 94.38 102 SER A CA 1
ATOM 764 C C . SER A 1 102 ? -4.692 -3.407 18.542 1.00 94.38 102 SER A C 1
ATOM 766 O O . SER A 1 102 ? -5.253 -4.255 17.857 1.00 94.38 102 SER A O 1
ATOM 768 N N . LEU A 1 103 ? -3.519 -3.611 19.139 1.00 95.38 103 LEU A N 1
ATOM 769 C CA . LEU A 1 103 ? -2.791 -4.884 19.082 1.00 95.38 103 LEU A CA 1
ATOM 770 C C . LEU A 1 103 ? -3.126 -5.818 20.257 1.00 95.38 103 LEU A C 1
ATOM 772 O O . LEU A 1 103 ? -2.534 -6.881 20.391 1.00 95.38 103 LEU A O 1
ATOM 776 N N . LEU A 1 104 ? -4.066 -5.426 21.124 1.00 97.44 104 LEU A N 1
ATOM 777 C CA . LEU A 1 104 ? -4.567 -6.261 22.227 1.00 97.44 104 LEU A CA 1
ATOM 778 C C . LEU A 1 104 ? -5.678 -7.224 21.781 1.00 97.44 104 LEU A C 1
ATOM 780 O O . LEU A 1 104 ? -6.277 -7.918 22.601 1.00 97.44 104 LEU A O 1
ATOM 784 N N . SER A 1 105 ? -6.026 -7.207 20.501 1.00 95.50 105 SER A N 1
ATOM 785 C CA . SER A 1 105 ? -7.068 -8.037 19.911 1.00 95.50 105 SER A CA 1
ATOM 786 C C . SER A 1 105 ? -6.656 -8.419 18.502 1.00 95.50 105 SER A C 1
ATOM 788 O O . SER A 1 105 ? -5.871 -7.713 17.865 1.00 95.50 105 SER A O 1
ATOM 790 N N . ASP A 1 106 ? -7.209 -9.523 18.021 1.00 96.19 106 ASP A N 1
ATOM 791 C CA . ASP A 1 106 ? -6.945 -9.985 16.669 1.00 96.19 106 ASP A CA 1
ATOM 792 C C . ASP A 1 106 ? -7.445 -8.962 15.646 1.00 96.19 106 ASP A C 1
ATOM 794 O O . ASP A 1 106 ? -8.500 -8.339 15.803 1.00 96.19 106 ASP A O 1
ATOM 798 N N . PHE A 1 107 ? -6.692 -8.821 14.561 1.00 92.06 107 PHE A N 1
ATOM 799 C CA . PHE A 1 107 ? -7.116 -8.074 13.389 1.00 92.06 107 PHE A CA 1
ATOM 800 C C . PHE A 1 107 ? -6.902 -8.921 12.139 1.00 92.06 107 PHE A C 1
ATOM 802 O O . PHE A 1 107 ? -6.091 -9.846 12.107 1.00 92.06 107 PHE A O 1
ATOM 809 N N . THR A 1 108 ? -7.649 -8.611 11.086 1.00 90.31 108 THR A N 1
ATOM 810 C CA . THR A 1 108 ? -7.513 -9.269 9.787 1.00 90.31 108 THR A CA 1
ATOM 811 C C . THR A 1 108 ? -7.344 -8.213 8.714 1.00 90.31 108 THR A C 1
ATOM 813 O O . THR A 1 108 ? -8.107 -7.251 8.648 1.00 90.31 108 THR A O 1
ATOM 816 N N . PHE A 1 109 ? -6.352 -8.418 7.856 1.00 87.50 109 PHE A N 1
ATOM 817 C CA . PHE A 1 109 ? -6.136 -7.624 6.659 1.00 87.50 109 PHE A CA 1
ATOM 818 C C . PHE A 1 109 ? -6.367 -8.511 5.434 1.00 87.50 109 PHE A C 1
ATOM 820 O O . PHE A 1 109 ? -5.684 -9.516 5.253 1.00 87.50 109 PHE A O 1
ATOM 827 N N . LYS A 1 110 ? -7.355 -8.151 4.608 1.00 88.56 110 LYS A N 1
ATOM 828 C CA . LYS A 1 110 ? -7.661 -8.812 3.334 1.00 88.56 110 LYS A CA 1
ATOM 829 C C . LYS A 1 110 ? -7.460 -7.796 2.217 1.00 88.56 110 LYS A C 1
ATOM 831 O O . LYS A 1 110 ? -8.049 -6.719 2.261 1.00 88.56 110 LYS A O 1
ATOM 836 N N . SER A 1 111 ? -6.657 -8.141 1.219 1.00 88.50 111 SER A N 1
ATOM 837 C CA . SER A 1 111 ? -6.393 -7.276 0.072 1.00 88.50 111 SER A CA 1
ATOM 838 C C . SER A 1 111 ? -6.260 -8.076 -1.218 1.00 88.50 111 SER A C 1
ATOM 840 O O . SER A 1 111 ? -5.985 -9.276 -1.210 1.00 88.50 111 SER A O 1
ATOM 842 N N . TYR A 1 112 ? -6.466 -7.379 -2.331 1.00 90.06 112 TYR A N 1
ATOM 843 C CA . TYR A 1 112 ? -6.121 -7.846 -3.665 1.00 90.06 112 TYR A CA 1
ATOM 844 C C . TYR A 1 112 ? -4.901 -7.058 -4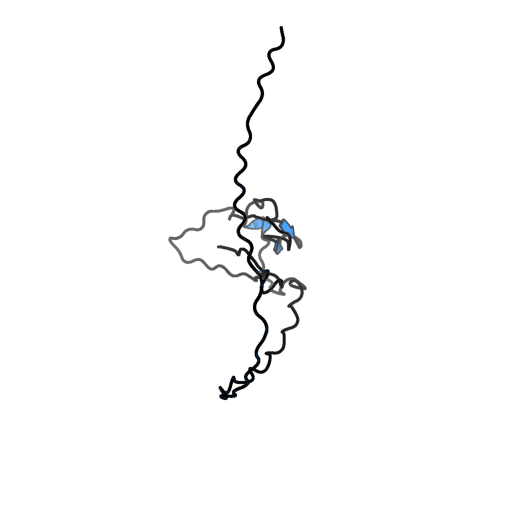.118 1.00 90.06 112 TYR A C 1
ATOM 846 O O . TYR A 1 112 ? -4.908 -5.829 -4.046 1.00 90.06 112 TYR A O 1
ATOM 854 N N . LEU A 1 113 ? -3.855 -7.756 -4.554 1.00 90.69 113 LEU A N 1
ATOM 855 C CA . LEU A 1 113 ? -2.580 -7.141 -4.902 1.00 90.69 113 LEU A CA 1
ATOM 856 C C . LEU A 1 113 ? -2.233 -7.393 -6.361 1.00 90.69 113 LEU A C 1
ATOM 858 O O . LEU A 1 113 ? -2.283 -8.522 -6.841 1.00 90.69 113 LEU A O 1
ATOM 862 N N . TYR A 1 114 ? -1.825 -6.323 -7.034 1.00 90.62 114 TYR A N 1
ATOM 863 C CA . TYR A 1 114 ? -1.216 -6.367 -8.352 1.00 90.62 114 TYR A CA 1
ATOM 864 C C . TYR A 1 114 ? 0.159 -5.705 -8.260 1.00 90.62 114 TYR A C 1
ATOM 866 O O . TYR A 1 114 ? 0.255 -4.503 -8.029 1.00 90.62 114 TYR A O 1
ATOM 874 N N . LEU A 1 115 ? 1.220 -6.502 -8.406 1.00 90.31 115 LEU A N 1
ATOM 875 C CA . LEU A 1 115 ? 2.612 -6.046 -8.276 1.00 90.31 115 LEU A CA 1
ATOM 876 C C . LEU A 1 115 ? 3.220 -5.572 -9.607 1.00 90.31 115 LEU A C 1
ATOM 878 O O . LEU A 1 115 ? 4.401 -5.240 -9.662 1.00 90.31 115 LEU A O 1
ATOM 882 N N . GLY A 1 116 ? 2.424 -5.533 -10.678 1.00 88.56 116 GLY A N 1
ATOM 883 C CA . GLY A 1 116 ? 2.898 -5.217 -12.021 1.00 88.56 116 GLY A CA 1
ATOM 884 C C . GLY A 1 116 ? 3.278 -6.452 -12.836 1.00 88.56 116 GLY A C 1
ATOM 885 O O . GLY A 1 116 ? 3.085 -7.595 -12.423 1.00 88.56 116 GLY A O 1
ATOM 886 N N . ASN A 1 117 ? 3.812 -6.195 -14.026 1.00 89.75 117 ASN A N 1
ATOM 887 C CA . ASN A 1 117 ? 4.146 -7.191 -15.044 1.00 89.75 117 ASN A CA 1
ATOM 888 C C . ASN A 1 117 ? 5.546 -6.968 -15.650 1.00 89.75 117 ASN A C 1
ATOM 890 O O . ASN A 1 117 ? 5.814 -7.401 -16.766 1.00 89.75 117 ASN A O 1
ATOM 894 N N . GLU A 1 118 ? 6.440 -6.301 -14.914 1.00 90.75 118 GLU A N 1
ATOM 895 C CA . GLU A 1 118 ? 7.810 -5.978 -15.353 1.00 90.75 118 GLU A CA 1
ATOM 896 C C . GLU A 1 118 ? 8.812 -7.131 -15.133 1.00 90.75 118 GLU A C 1
ATOM 898 O O . GLU A 1 118 ? 9.974 -7.043 -15.533 1.00 90.75 118 GLU A O 1
ATOM 903 N N . TYR A 1 119 ? 8.370 -8.245 -14.537 1.00 89.12 119 TYR A N 1
ATOM 904 C CA . TYR A 1 119 ? 9.160 -9.464 -14.313 1.00 89.12 119 TYR A CA 1
ATOM 905 C C . TYR A 1 119 ? 10.549 -9.180 -13.714 1.00 89.12 119 TYR A C 1
ATOM 907 O O . TYR A 1 119 ? 10.648 -8.692 -12.594 1.00 89.12 119 TYR A O 1
ATOM 915 N N . ALA A 1 120 ? 11.625 -9.472 -14.453 1.00 93.25 120 ALA A N 1
ATOM 916 C CA . ALA A 1 120 ? 13.007 -9.285 -14.017 1.00 93.25 120 ALA A CA 1
ATOM 917 C C . ALA A 1 120 ? 13.396 -7.811 -13.803 1.00 93.25 120 ALA A C 1
ATOM 919 O O . ALA A 1 120 ? 14.398 -7.541 -13.150 1.00 93.25 120 ALA A O 1
ATOM 920 N N . ASN A 1 121 ? 12.613 -6.870 -14.335 1.00 91.94 121 ASN A N 1
ATOM 921 C CA . ASN A 1 121 ? 12.807 -5.434 -14.138 1.00 91.94 121 ASN A CA 1
ATOM 922 C C . ASN A 1 121 ? 11.904 -4.869 -13.029 1.00 91.94 121 ASN A C 1
ATOM 924 O O . ASN A 1 121 ? 11.871 -3.654 -12.831 1.00 91.94 121 ASN A O 1
ATOM 928 N N . ALA A 1 122 ? 11.141 -5.723 -12.337 1.00 91.75 122 ALA A N 1
ATOM 929 C CA . ALA A 1 122 ? 10.279 -5.303 -11.244 1.00 91.75 122 ALA A CA 1
ATOM 930 C C . ALA A 1 122 ? 11.097 -4.927 -9.999 1.00 91.75 122 ALA A C 1
ATOM 932 O O . ALA A 1 122 ? 12.132 -5.521 -9.702 1.00 91.75 122 ALA A O 1
ATOM 933 N N . GLY A 1 123 ? 10.593 -3.954 -9.249 1.00 91.31 123 GLY A N 1
ATOM 934 C CA . GLY A 1 123 ? 11.191 -3.471 -8.011 1.00 91.31 123 GLY A CA 1
ATOM 935 C C . GLY A 1 123 ? 10.536 -2.163 -7.560 1.00 91.31 123 GLY A C 1
ATOM 936 O O . GLY A 1 123 ? 9.775 -1.553 -8.309 1.00 91.31 123 GLY A O 1
ATOM 937 N N . ASP A 1 124 ? 10.768 -1.700 -6.335 1.00 92.88 124 ASP A N 1
ATOM 938 C CA . ASP A 1 124 ? 11.633 -2.303 -5.304 1.00 92.88 124 ASP A C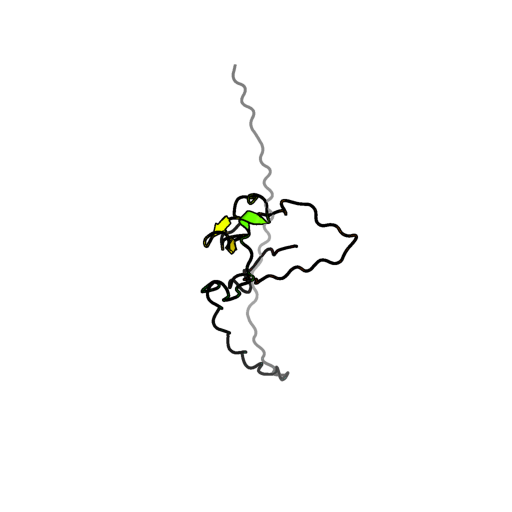A 1
ATOM 939 C C . ASP A 1 124 ? 10.885 -3.282 -4.377 1.00 92.88 124 ASP A C 1
ATOM 941 O O . ASP A 1 124 ? 11.483 -4.193 -3.811 1.00 92.88 124 ASP A O 1
ATOM 945 N N . GLY A 1 125 ? 9.567 -3.117 -4.232 1.00 91.56 125 GLY A N 1
ATOM 946 C CA . GLY A 1 125 ? 8.715 -3.945 -3.376 1.00 91.56 125 GLY A CA 1
ATOM 947 C C . GLY A 1 125 ? 7.633 -3.139 -2.656 1.00 91.56 125 GLY A C 1
ATOM 948 O O . GLY A 1 125 ? 7.422 -1.959 -2.932 1.00 91.56 125 GLY A O 1
ATOM 949 N N . MET A 1 126 ? 6.940 -3.792 -1.724 1.00 93.50 126 MET A N 1
ATOM 950 C CA . MET A 1 126 ? 5.907 -3.196 -0.874 1.00 93.50 126 MET A CA 1
ATOM 951 C C . MET A 1 126 ? 5.968 -3.821 0.523 1.00 93.50 126 MET A C 1
ATOM 953 O O . MET A 1 126 ? 6.292 -5.000 0.658 1.00 93.50 126 MET A O 1
ATOM 957 N N . THR A 1 127 ? 5.629 -3.038 1.547 1.00 93.38 127 THR A N 1
ATOM 958 C CA . THR A 1 127 ? 5.503 -3.495 2.937 1.00 93.38 127 THR A CA 1
ATOM 959 C C . THR A 1 127 ? 4.124 -3.151 3.489 1.00 93.38 127 THR A C 1
ATOM 961 O O . THR A 1 127 ? 3.514 -2.174 3.049 1.00 93.38 127 THR A O 1
ATOM 964 N N . PHE A 1 128 ? 3.669 -3.952 4.453 1.00 90.75 128 PHE A N 1
ATOM 965 C CA . PHE A 1 128 ? 2.502 -3.692 5.297 1.00 90.75 128 PHE A CA 1
ATOM 966 C C . PHE A 1 128 ? 2.947 -3.390 6.724 1.00 90.75 128 PHE A C 1
ATOM 968 O O . PHE A 1 128 ? 4.012 -3.926 7.114 1.00 90.75 128 PHE A O 1
#

InterPro domains:
  IPR013320 Concanavalin A-like lectin/glucanase domain superfamily [SSF49899] (55-128)

Secondary structure (DSSP, 8-state):
-----------------------------------------------S--S----TT---HHHHBPPPEESS-EEEGGGTEEE---SSSS--EE--BSSPPPSSS-----------S-GGG--S----

Organism: Enterococcus faecalis (NCBI:txid1351)

Radius of gyration: 29.59 Å; chains: 1; bounding box: 73×79×55 Å